Protein AF-A0A7S1J9W1-F1 (afdb_monomer_lite)

Organism: NCBI:txid73025

Sequence (139 aa):
IKQPLSDGQLLGNRFIVVLRDVQEERIEVEHALQAVQRCGFTNYYGPQRFGDDKFEVQTYTVGKLILQRKWKEAVHRIMQPDSQSAEDIRFAKEHWVKTEDHQAVIKMLPSHRQTELQVLKGLNRYKGLNDMYEKALMN

Foldseek 3Di:
DDDDDDPPPDPDDDDDDDDPPDPDDPVVVVVVVVCCVVPNDDPDDDQVVQPPPQWPQTNVVLVVCVVVVVLVVSLLSLLDQTPPDDPLSNVLSVVCVVPVPLVVSLVSDDPVSVQNNQLSVQLVVCPPDPCSSVRSNVD

Radius of gyration: 21.86 Å; chains: 1; bounding box: 51×34×57 Å

pLDDT: mean 92.14, std 6.33, range [59.44, 97.94]

Secondary structure (DSSP, 8-state):
------TT------------S--S-HHHHHHHHHHHHHH-------GGGT--TTSS--HHHHHHHHHTT-HHHHHHHHT---TTS-HHHHHHHHHHHHH--HHHHHHHS-TT-HHHHHHHHHHHHTTT-TTHHHHHH--

InterPro domains:
  IPR001656 Pseudouridine synthase, TruD [PF01142] (3-137)
  IPR001656 Pseudouridine synthase, TruD [PTHR13326] (2-138)
  IPR011760 Pseudouridine synthase, TruD, insertion domain [PS50984] (40-139)
  IPR020103 Pseudouridine synthase, catalytic domain superfamily [SSF55120] (2-72)
  IPR042214 Pseudouridine synthase, TruD, catalytic domain [G3DSA:3.30.2350.20] (1-82)

Structure (mmCIF, N/CA/C/O backbone):
data_AF-A0A7S1J9W1-F1
#
_entry.id   AF-A0A7S1J9W1-F1
#
loop_
_atom_site.group_PDB
_atom_site.id
_atom_site.type_symbol
_atom_site.label_atom_id
_atom_site.label_alt_id
_atom_site.label_comp_id
_atom_site.label_asym_id
_atom_site.label_entity_id
_atom_site.label_seq_id
_atom_site.pdbx_PDB_ins_code
_atom_site.Cartn_x
_atom_site.Cartn_y
_atom_site.Cartn_z
_atom_site.occupancy
_atom_site.B_iso_or_equiv
_atom_site.auth_seq_id
_atom_site.auth_comp_id
_atom_site.auth_asym_id
_atom_site.auth_atom_id
_atom_site.pdbx_PDB_model_num
ATOM 1 N N . ILE A 1 1 ? 35.613 15.774 4.825 1.00 59.44 1 ILE A N 1
ATOM 2 C CA . ILE A 1 1 ? 34.200 16.188 4.634 1.00 59.44 1 ILE A CA 1
ATOM 3 C C . ILE A 1 1 ? 33.432 15.720 5.874 1.00 59.44 1 ILE A C 1
ATOM 5 O O . ILE A 1 1 ? 33.538 14.547 6.195 1.00 59.44 1 ILE A O 1
ATOM 9 N N . LYS A 1 2 ? 32.802 16.628 6.639 1.00 72.81 2 LYS A N 1
ATOM 10 C CA . LYS A 1 2 ? 32.149 16.360 7.946 1.00 72.81 2 LYS A CA 1
ATOM 11 C C . LYS A 1 2 ? 30.657 16.732 7.905 1.00 72.81 2 LYS A C 1
ATOM 13 O O . LYS A 1 2 ? 30.204 17.561 8.687 1.00 72.81 2 LYS A O 1
ATOM 18 N N . GLN A 1 3 ? 29.900 16.178 6.967 1.00 82.00 3 GLN A N 1
ATOM 19 C CA . GLN A 1 3 ? 28.440 16.277 7.012 1.00 82.00 3 GLN A CA 1
ATOM 20 C C . GLN A 1 3 ? 27.850 14.868 7.012 1.00 82.00 3 GLN A C 1
ATOM 22 O O . GLN A 1 3 ? 28.324 14.031 6.239 1.00 82.00 3 GLN A O 1
ATOM 27 N N . PRO A 1 4 ? 26.892 14.581 7.910 1.00 85.75 4 PRO A N 1
ATOM 28 C CA . PRO A 1 4 ? 26.204 13.304 7.915 1.00 85.75 4 PRO A CA 1
ATOM 29 C C . PRO A 1 4 ? 25.358 13.170 6.648 1.00 85.75 4 PRO A C 1
ATOM 31 O O . PRO A 1 4 ? 24.850 14.159 6.115 1.00 85.75 4 PRO A O 1
ATOM 34 N N . LEU A 1 5 ? 25.216 11.932 6.181 1.00 89.62 5 LEU A N 1
ATOM 35 C CA . LEU A 1 5 ? 24.302 11.613 5.093 1.00 89.62 5 LEU A CA 1
ATOM 36 C C . LEU A 1 5 ? 22.860 11.847 5.554 1.00 89.62 5 LEU A C 1
ATOM 38 O O . LEU A 1 5 ? 22.509 11.503 6.684 1.00 89.62 5 LEU A O 1
ATOM 42 N N . SER A 1 6 ? 22.035 12.408 4.674 1.00 89.00 6 SER A N 1
ATOM 43 C CA . SER A 1 6 ? 20.594 12.554 4.885 1.00 89.00 6 SER A CA 1
ATOM 44 C C . SER A 1 6 ? 19.803 12.030 3.692 1.00 89.00 6 SER A C 1
ATOM 46 O O . SER A 1 6 ? 20.288 12.020 2.555 1.00 89.00 6 SER A O 1
ATOM 48 N N . ASP A 1 7 ? 18.554 11.643 3.944 1.00 86.62 7 ASP A N 1
ATOM 49 C CA . ASP A 1 7 ? 17.622 11.269 2.885 1.00 86.62 7 ASP A CA 1
ATOM 50 C C . ASP A 1 7 ? 17.496 12.408 1.861 1.00 86.62 7 ASP A C 1
ATOM 52 O O . ASP A 1 7 ? 17.487 13.592 2.208 1.00 86.62 7 ASP A O 1
ATOM 56 N N . GLY A 1 8 ? 17.451 12.048 0.578 1.00 87.12 8 GLY A N 1
ATOM 57 C CA . GLY A 1 8 ? 17.346 13.003 -0.530 1.00 87.12 8 GLY A CA 1
ATOM 58 C C . GLY A 1 8 ? 18.669 13.578 -1.051 1.00 87.12 8 GLY A C 1
ATOM 59 O O . GLY A 1 8 ? 18.648 14.283 -2.053 1.00 87.12 8 GLY A O 1
ATOM 60 N N . GLN A 1 9 ? 19.821 13.258 -0.449 1.00 91.31 9 GLN A N 1
ATOM 61 C CA . GLN A 1 9 ? 21.132 13.710 -0.958 1.00 91.31 9 GLN A CA 1
ATOM 62 C C . GLN A 1 9 ? 21.650 12.904 -2.162 1.00 91.31 9 GLN A C 1
ATOM 64 O O . GLN A 1 9 ? 22.623 13.299 -2.804 1.00 91.31 9 GLN A O 1
ATOM 69 N N . LEU A 1 10 ? 21.034 11.760 -2.468 1.00 91.25 10 LEU A N 1
ATOM 70 C CA . LEU A 1 10 ? 21.432 10.912 -3.589 1.00 91.25 10 LEU A CA 1
ATOM 71 C C . LEU A 1 10 ? 20.919 11.470 -4.924 1.00 91.25 10 LEU A C 1
ATOM 73 O O . LEU A 1 10 ? 19.740 11.779 -5.066 1.00 91.25 10 LEU A O 1
ATOM 77 N N . LEU A 1 11 ? 21.793 11.534 -5.931 1.00 93.38 11 LEU A N 1
ATOM 78 C CA . LEU A 1 11 ? 21.399 11.898 -7.300 1.00 93.38 11 LEU A CA 1
ATOM 79 C C . LEU A 1 11 ? 20.628 10.772 -8.004 1.00 93.38 11 LEU A C 1
ATOM 81 O O . LEU A 1 11 ? 19.820 11.027 -8.891 1.00 93.38 11 LEU A O 1
ATOM 85 N N . GLY A 1 12 ? 20.891 9.520 -7.631 1.00 92.81 12 GLY A N 1
ATOM 86 C CA . GLY A 1 12 ? 20.266 8.354 -8.237 1.00 92.81 12 GLY A CA 1
ATOM 87 C C . GLY A 1 12 ? 20.987 7.065 -7.873 1.00 92.81 12 GLY A C 1
ATOM 88 O O . GLY A 1 12 ? 21.931 7.058 -7.084 1.00 92.81 12 GLY A O 1
ATOM 89 N N . ASN A 1 13 ? 20.536 5.971 -8.479 1.00 94.38 13 ASN A N 1
ATOM 90 C CA . ASN A 1 13 ? 21.101 4.640 -8.293 1.00 94.38 13 ASN A CA 1
ATOM 91 C C . ASN A 1 13 ? 21.596 4.102 -9.637 1.00 94.38 13 ASN A C 1
ATOM 93 O O . ASN A 1 13 ? 20.957 4.309 -10.669 1.00 94.38 13 ASN A O 1
ATOM 97 N N . ARG A 1 14 ? 22.721 3.381 -9.623 1.00 96.81 14 ARG A N 1
ATOM 98 C CA . ARG A 1 14 ? 23.211 2.644 -10.790 1.00 96.81 14 ARG A CA 1
ATOM 99 C C . ARG A 1 14 ? 22.765 1.193 -10.681 1.00 96.81 14 ARG A C 1
ATOM 101 O O . ARG A 1 14 ? 23.135 0.512 -9.730 1.00 96.81 14 ARG A O 1
ATOM 108 N N . PHE A 1 15 ? 22.022 0.723 -11.674 1.00 95.88 15 PHE A N 1
ATOM 109 C CA . PHE A 1 15 ? 21.533 -0.652 -11.731 1.00 95.88 15 PHE A CA 1
ATOM 110 C C . PHE A 1 15 ? 22.269 -1.451 -12.807 1.00 95.88 15 PHE A C 1
ATOM 112 O O . PHE A 1 15 ? 22.587 -0.929 -13.874 1.00 95.88 15 PHE A O 1
ATOM 119 N N . ILE A 1 16 ? 22.516 -2.728 -12.521 1.00 97.44 16 ILE A N 1
ATOM 120 C CA . ILE A 1 16 ? 22.859 -3.747 -13.515 1.00 97.44 16 ILE A CA 1
ATOM 121 C C . ILE A 1 16 ? 21.748 -4.787 -13.425 1.00 97.44 16 ILE A C 1
ATOM 123 O O . ILE A 1 16 ? 21.556 -5.389 -12.371 1.00 97.44 16 ILE A O 1
ATOM 127 N N . VAL A 1 17 ? 20.996 -4.955 -14.511 1.00 95.50 17 VAL A N 1
ATOM 128 C CA . VAL A 1 17 ? 19.838 -5.853 -14.572 1.00 95.50 17 VAL A CA 1
ATOM 129 C C . VAL A 1 17 ? 20.124 -6.936 -15.603 1.00 95.50 17 VAL A C 1
ATOM 131 O O . VAL A 1 17 ? 20.501 -6.630 -16.731 1.00 95.50 17 VAL A O 1
ATOM 134 N N . VAL A 1 18 ? 19.954 -8.198 -15.210 1.00 96.44 18 VAL A N 1
ATOM 135 C CA . VAL A 1 18 ? 20.069 -9.355 -16.105 1.00 96.44 18 VAL A CA 1
ATOM 136 C C . VAL A 1 18 ? 18.672 -9.920 -16.314 1.00 96.44 18 VAL A C 1
ATOM 138 O O . VAL A 1 18 ? 18.075 -10.442 -15.373 1.00 96.44 18 VAL A O 1
ATOM 141 N N . LEU A 1 19 ? 18.161 -9.817 -17.539 1.00 93.56 19 LEU A N 1
ATOM 142 C CA . LEU A 1 19 ? 16.922 -10.475 -17.946 1.00 93.56 19 LEU A CA 1
ATOM 143 C C . LEU A 1 19 ? 17.255 -11.895 -18.413 1.00 93.56 19 LEU A C 1
ATOM 145 O O . LEU A 1 19 ? 18.169 -12.085 -19.215 1.00 93.56 19 LEU A O 1
ATOM 149 N N . ARG A 1 20 ? 16.554 -12.890 -17.869 1.00 95.75 20 ARG A N 1
ATOM 150 C CA . ARG A 1 20 ? 16.694 -14.309 -18.231 1.00 95.75 20 ARG A CA 1
ATOM 151 C C . ARG A 1 20 ? 15.481 -14.742 -19.048 1.00 95.75 20 ARG A C 1
ATOM 153 O O . ARG A 1 20 ? 14.442 -14.096 -18.966 1.00 95.75 20 ARG A O 1
ATOM 160 N N . ASP A 1 21 ? 15.641 -15.812 -19.823 1.00 95.25 21 ASP A N 1
ATOM 161 C CA . ASP A 1 21 ? 14.560 -16.448 -20.590 1.00 95.25 21 ASP A CA 1
ATOM 162 C C . ASP A 1 21 ? 13.829 -15.497 -21.555 1.00 95.25 21 ASP A C 1
ATOM 164 O O . ASP A 1 21 ? 12.619 -15.592 -21.759 1.00 95.25 21 ASP A O 1
ATOM 168 N N . VAL A 1 22 ? 14.575 -14.571 -22.166 1.00 94.31 22 VAL A N 1
ATOM 169 C CA . VAL A 1 22 ? 14.053 -13.672 -23.201 1.00 94.31 22 VAL A CA 1
ATOM 170 C C . VAL A 1 22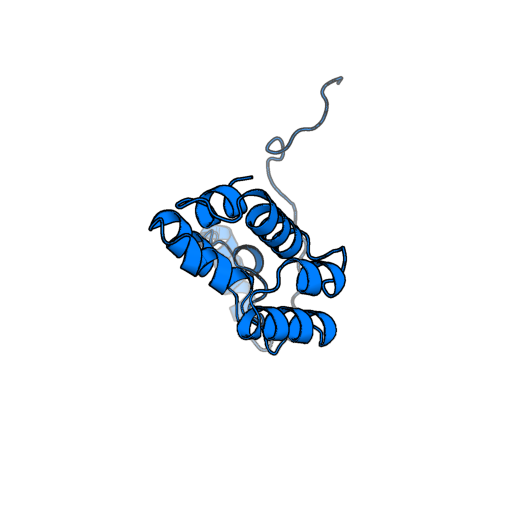 ? 13.732 -14.493 -24.449 1.00 94.31 22 VAL A C 1
ATOM 172 O O . VAL A 1 22 ? 14.619 -15.141 -24.999 1.00 94.31 22 VAL A O 1
ATOM 175 N N . GLN A 1 23 ? 12.463 -14.475 -24.858 1.00 95.88 23 GLN A N 1
ATOM 176 C CA . GLN A 1 23 ? 11.969 -15.240 -26.009 1.00 95.88 23 GLN A CA 1
ATOM 177 C C . GLN A 1 23 ? 12.141 -14.494 -27.338 1.00 95.88 23 GLN A C 1
ATOM 179 O O . GLN A 1 23 ? 12.129 -15.126 -28.390 1.00 95.88 23 GLN A O 1
ATOM 184 N N . GLU A 1 24 ? 12.320 -13.173 -27.282 1.00 95.81 24 GLU A N 1
ATOM 185 C CA . GLU A 1 24 ? 12.384 -12.337 -28.478 1.00 95.81 24 GLU A CA 1
ATOM 186 C C . GLU A 1 24 ? 13.738 -12.388 -29.174 1.00 95.81 24 GLU A C 1
ATOM 188 O O . GLU A 1 24 ? 14.792 -12.614 -28.565 1.00 95.81 24 GLU A O 1
ATOM 193 N N . GLU A 1 25 ? 13.710 -12.121 -30.477 1.00 96.06 25 GLU A N 1
ATOM 194 C CA . GLU A 1 25 ? 14.919 -12.044 -31.276 1.00 96.06 25 GLU A CA 1
ATOM 195 C C . GLU A 1 25 ? 15.816 -10.890 -30.820 1.00 96.06 25 GLU A C 1
ATOM 197 O O . GLU A 1 25 ? 15.373 -9.806 -30.430 1.00 96.06 25 GLU A O 1
ATOM 202 N N . ARG A 1 26 ? 17.129 -11.098 -30.944 1.00 93.88 26 ARG A N 1
ATOM 203 C CA . ARG A 1 26 ? 18.140 -10.117 -30.536 1.00 93.88 26 ARG A CA 1
ATOM 204 C C . ARG A 1 26 ? 17.905 -8.726 -31.135 1.00 93.88 26 ARG A C 1
ATOM 206 O O . ARG A 1 26 ? 18.151 -7.734 -30.454 1.00 93.88 26 ARG A O 1
ATOM 213 N N . ILE A 1 27 ? 17.436 -8.652 -32.381 1.00 96.31 27 ILE A N 1
ATOM 214 C CA . ILE A 1 27 ? 17.203 -7.379 -33.070 1.00 96.31 27 ILE A CA 1
ATOM 215 C C . ILE A 1 27 ? 16.082 -6.561 -32.414 1.00 96.31 27 ILE A C 1
ATOM 217 O O . ILE A 1 27 ? 16.214 -5.348 -32.263 1.00 96.31 27 ILE A O 1
ATOM 221 N N . GLU A 1 28 ? 15.020 -7.217 -31.947 1.00 96.44 28 GLU A N 1
ATOM 222 C CA . GLU A 1 28 ? 13.912 -6.553 -31.259 1.00 96.44 28 GLU A CA 1
ATOM 223 C C . GLU A 1 28 ? 14.349 -6.035 -29.889 1.00 96.44 28 GLU A C 1
ATOM 225 O O . GLU A 1 28 ? 14.044 -4.899 -29.516 1.00 96.44 28 GLU A O 1
ATOM 230 N N . VAL A 1 29 ? 15.149 -6.830 -29.172 1.00 95.62 29 VAL A N 1
ATOM 231 C CA . VAL A 1 29 ? 15.748 -6.427 -27.894 1.00 95.62 29 VAL A CA 1
ATOM 232 C C . VAL A 1 29 ? 16.653 -5.207 -28.081 1.00 95.62 29 VAL A C 1
ATOM 234 O O . VAL A 1 29 ? 16.559 -4.242 -27.321 1.00 95.62 29 VAL A O 1
ATOM 237 N N . GLU A 1 30 ? 17.512 -5.210 -29.101 1.00 96.06 30 GLU A N 1
ATOM 238 C CA . GLU A 1 30 ? 18.392 -4.079 -29.408 1.00 96.06 30 GLU A CA 1
ATOM 239 C C . GLU A 1 30 ? 17.591 -2.817 -29.765 1.00 96.06 30 GLU A C 1
ATOM 241 O O . GLU A 1 30 ? 17.899 -1.736 -29.255 1.00 96.06 30 GLU A O 1
ATOM 246 N N . HIS A 1 31 ? 16.520 -2.942 -30.554 1.00 96.88 31 HIS A N 1
ATOM 247 C CA . HIS A 1 31 ? 15.613 -1.830 -30.852 1.00 96.88 31 HIS A CA 1
ATOM 248 C C . HIS A 1 31 ? 14.941 -1.267 -29.588 1.00 96.88 31 HIS A C 1
ATOM 250 O O . HIS A 1 31 ? 14.906 -0.047 -29.400 1.00 96.88 31 HIS A O 1
ATOM 256 N N . ALA A 1 32 ? 14.454 -2.128 -28.691 1.00 95.00 32 ALA A N 1
ATOM 257 C CA . ALA A 1 32 ? 13.846 -1.703 -27.431 1.00 95.00 32 ALA A CA 1
ATOM 258 C C . ALA A 1 32 ? 14.852 -0.965 -26.528 1.00 95.00 32 ALA A C 1
ATOM 260 O O . ALA A 1 32 ? 14.540 0.095 -25.979 1.00 95.00 32 ALA A O 1
ATOM 261 N N . LEU A 1 33 ? 16.086 -1.467 -26.419 1.00 95.50 33 LEU A N 1
ATOM 262 C CA . LEU A 1 33 ? 17.148 -0.823 -25.640 1.00 95.50 33 LEU A CA 1
ATOM 263 C C . LEU A 1 33 ? 17.544 0.543 -26.215 1.00 95.50 33 LEU A C 1
ATOM 265 O O . LEU A 1 33 ? 17.730 1.496 -25.456 1.00 95.50 33 LEU A O 1
ATOM 269 N N . GLN A 1 34 ? 17.620 0.670 -27.542 1.00 97.19 34 GLN A N 1
ATOM 270 C CA . GLN A 1 34 ? 17.869 1.956 -28.200 1.00 97.19 34 GLN A CA 1
ATOM 271 C C . GLN A 1 34 ? 16.743 2.962 -27.935 1.00 97.19 34 GLN A C 1
ATOM 273 O O . GLN A 1 34 ? 17.012 4.146 -27.709 1.00 97.19 34 GLN A O 1
ATOM 278 N N . ALA A 1 35 ? 15.486 2.512 -27.928 1.00 96.69 35 ALA A N 1
ATOM 279 C CA . ALA A 1 35 ? 14.351 3.363 -27.588 1.00 96.69 35 ALA A CA 1
ATOM 280 C C . ALA A 1 35 ? 14.446 3.874 -26.142 1.00 96.69 35 ALA A C 1
ATOM 282 O O . ALA A 1 35 ? 14.321 5.079 -25.920 1.00 96.69 35 ALA A O 1
ATOM 283 N N . VAL A 1 36 ? 14.757 3.000 -25.178 1.00 95.94 36 VAL A N 1
ATOM 284 C CA . VAL A 1 36 ? 14.956 3.392 -23.770 1.00 95.94 36 VAL A CA 1
ATOM 285 C C . VAL A 1 36 ? 16.139 4.350 -23.618 1.00 95.94 36 VAL A C 1
ATOM 287 O O . VAL A 1 36 ? 16.051 5.320 -22.872 1.00 95.94 36 VAL A O 1
ATOM 290 N N . GLN A 1 37 ? 17.235 4.136 -24.347 1.00 96.62 37 GLN A N 1
ATOM 291 C CA . GLN A 1 37 ? 18.392 5.031 -24.301 1.00 96.62 37 GLN A CA 1
ATOM 292 C C . GLN A 1 37 ? 18.065 6.436 -24.826 1.00 96.62 37 GLN A C 1
ATOM 294 O O . GLN A 1 37 ? 18.530 7.426 -24.264 1.00 96.62 37 GLN A O 1
ATOM 299 N N . ARG A 1 38 ? 17.284 6.531 -25.909 1.00 97.38 38 ARG A N 1
ATOM 300 C CA . ARG A 1 38 ? 16.950 7.807 -26.557 1.00 97.38 38 ARG A CA 1
ATOM 301 C C . ARG A 1 38 ? 15.821 8.561 -25.867 1.00 97.38 38 ARG A C 1
ATOM 303 O O . ARG A 1 38 ? 15.882 9.782 -25.767 1.00 97.38 38 ARG A O 1
ATOM 310 N N . CYS A 1 39 ? 14.783 7.844 -25.454 1.00 96.81 39 CYS A N 1
ATOM 311 C CA . CYS A 1 39 ? 13.529 8.428 -24.984 1.00 96.81 39 CYS A CA 1
ATOM 312 C C . CYS A 1 39 ? 13.316 8.250 -23.475 1.00 96.81 39 CYS A C 1
ATOM 314 O O . CYS A 1 39 ? 12.412 8.865 -22.913 1.00 96.81 39 CYS A O 1
ATOM 316 N N . GLY A 1 40 ? 14.122 7.419 -22.811 1.00 95.00 40 GLY A N 1
ATOM 317 C CA . GLY A 1 40 ? 13.881 7.011 -21.433 1.00 95.00 40 GLY A CA 1
ATOM 318 C C . GLY A 1 40 ? 12.676 6.077 -21.317 1.00 95.00 40 GLY A C 1
ATOM 319 O O . GLY A 1 40 ? 12.377 5.286 -22.210 1.00 95.00 40 GLY A O 1
ATOM 320 N N . PHE A 1 41 ? 11.986 6.169 -20.187 1.00 94.69 41 PHE A N 1
ATOM 321 C CA . PHE A 1 41 ? 10.766 5.424 -19.888 1.00 94.69 41 PHE A CA 1
ATOM 322 C C . PHE A 1 41 ? 9.847 6.279 -19.011 1.00 94.69 41 PHE A C 1
ATOM 324 O O . PHE A 1 41 ? 10.278 7.263 -18.403 1.00 94.69 41 PHE A O 1
ATOM 331 N N . THR A 1 42 ? 8.572 5.908 -18.921 1.00 94.31 42 THR A N 1
ATOM 332 C CA . THR A 1 42 ? 7.624 6.618 -18.060 1.00 94.31 42 THR A CA 1
ATOM 333 C C . THR A 1 42 ? 7.928 6.354 -16.588 1.00 94.31 42 THR A C 1
ATOM 335 O O . THR A 1 42 ? 7.937 5.209 -16.139 1.00 94.31 42 THR A O 1
ATOM 338 N N . ASN A 1 43 ? 8.140 7.420 -15.817 1.00 93.25 43 ASN A N 1
ATOM 339 C CA . ASN A 1 43 ? 8.473 7.343 -14.396 1.00 93.25 43 ASN A CA 1
ATOM 340 C C . ASN A 1 43 ? 7.239 7.022 -13.525 1.00 93.25 43 ASN A C 1
ATOM 342 O O . ASN A 1 43 ? 6.708 7.890 -12.831 1.00 93.25 43 ASN A O 1
ATOM 346 N N . TYR A 1 44 ? 6.753 5.783 -13.598 1.00 92.69 44 TYR A N 1
ATOM 347 C CA . TYR A 1 44 ? 5.634 5.307 -12.789 1.00 92.69 44 TYR A CA 1
ATOM 348 C C . TYR A 1 44 ? 6.071 4.838 -11.399 1.00 92.69 44 TYR A C 1
ATOM 350 O O . TYR A 1 44 ? 7.133 4.243 -11.212 1.00 92.69 44 TYR A O 1
ATOM 358 N N . TYR A 1 45 ? 5.187 5.020 -10.418 1.00 88.38 45 TYR A N 1
ATOM 359 C CA . TYR A 1 45 ? 5.265 4.274 -9.168 1.00 88.38 45 TYR A CA 1
ATOM 360 C C . TYR A 1 45 ? 4.886 2.813 -9.445 1.00 88.38 45 TYR A C 1
ATOM 362 O O . TYR A 1 45 ? 3.746 2.527 -9.803 1.00 88.38 45 TYR A O 1
ATOM 370 N N . GLY A 1 46 ? 5.849 1.898 -9.310 1.00 83.69 46 GLY A N 1
ATOM 371 C CA . GLY A 1 46 ? 5.609 0.463 -9.489 1.00 83.69 46 GLY A CA 1
ATOM 372 C C . GLY A 1 46 ? 4.760 -0.156 -8.366 1.00 83.69 46 GLY A C 1
ATOM 373 O O . GLY A 1 46 ? 4.584 0.478 -7.321 1.00 83.69 46 GLY A O 1
ATOM 374 N N . PRO A 1 47 ? 4.288 -1.409 -8.530 1.00 82.56 47 PRO A N 1
ATOM 375 C CA . PRO A 1 47 ? 3.406 -2.089 -7.575 1.00 82.56 47 PRO A CA 1
ATOM 376 C C . PRO A 1 47 ? 3.903 -2.054 -6.129 1.00 82.56 47 PRO A C 1
ATOM 378 O O . PRO A 1 47 ? 3.123 -1.745 -5.242 1.00 82.56 47 PRO A O 1
ATOM 381 N N . GLN A 1 48 ? 5.217 -2.193 -5.903 1.00 79.69 48 GLN A N 1
ATOM 382 C CA . GLN A 1 48 ? 5.850 -2.132 -4.575 1.00 79.69 48 GLN A CA 1
ATOM 383 C C . GLN A 1 48 ? 5.508 -0.861 -3.767 1.00 79.69 48 GLN A C 1
ATOM 385 O O . GLN A 1 48 ? 5.590 -0.858 -2.541 1.00 79.69 48 GLN A O 1
ATOM 390 N N . ARG A 1 49 ? 5.121 0.237 -4.427 1.00 84.31 49 ARG A N 1
ATOM 391 C CA . ARG A 1 49 ? 4.677 1.477 -3.764 1.00 84.31 49 ARG A CA 1
ATOM 392 C C . ARG A 1 49 ? 3.260 1.380 -3.204 1.00 84.31 49 ARG A C 1
ATOM 394 O O . ARG A 1 49 ? 2.909 2.140 -2.305 1.00 84.31 49 ARG A O 1
ATOM 401 N N . PHE A 1 50 ? 2.472 0.448 -3.722 1.00 85.38 50 PHE A N 1
ATOM 402 C CA . PHE A 1 50 ? 1.080 0.211 -3.365 1.00 85.38 50 PHE A CA 1
ATOM 403 C C . PHE A 1 50 ? 0.868 -1.053 -2.515 1.00 85.38 50 PHE A C 1
ATOM 405 O O . PHE A 1 50 ? -0.238 -1.268 -2.022 1.00 85.38 50 PHE A O 1
ATOM 412 N N . GLY A 1 51 ? 1.932 -1.825 -2.283 1.00 78.38 51 GLY A N 1
ATOM 413 C CA . GLY A 1 51 ? 1.905 -3.117 -1.597 1.00 78.38 51 GLY A CA 1
ATOM 414 C C . GLY A 1 51 ? 2.440 -4.228 -2.501 1.00 78.38 51 GLY A C 1
ATOM 415 O O . GLY A 1 51 ? 2.892 -3.971 -3.612 1.00 78.38 51 GLY A O 1
ATOM 416 N N . ASP A 1 52 ? 2.421 -5.469 -2.025 1.00 75.38 52 ASP A N 1
ATOM 417 C CA . ASP A 1 52 ? 2.545 -6.619 -2.930 1.00 75.38 52 ASP A CA 1
ATOM 418 C C . ASP A 1 52 ? 1.208 -6.765 -3.678 1.00 75.38 52 ASP A C 1
ATOM 420 O O . ASP A 1 52 ? 0.140 -6.617 -3.076 1.00 75.38 52 ASP A O 1
ATOM 424 N N . ASP A 1 53 ? 1.252 -7.016 -4.985 1.00 71.25 53 ASP A N 1
ATOM 425 C CA . ASP A 1 53 ? 0.054 -7.173 -5.816 1.00 71.25 53 ASP A CA 1
ATOM 426 C C . ASP A 1 53 ? -0.758 -8.416 -5.434 1.00 71.25 53 ASP A C 1
ATOM 428 O O . ASP A 1 53 ? -1.960 -8.474 -5.692 1.00 71.25 53 ASP A O 1
ATOM 432 N N . LYS A 1 54 ? -0.123 -9.367 -4.746 1.00 73.62 54 LYS A N 1
ATOM 433 C CA . LYS A 1 54 ? -0.778 -10.545 -4.180 1.00 73.62 54 LYS A CA 1
ATOM 434 C C . LYS A 1 54 ? -1.722 -10.203 -3.034 1.00 73.62 54 LYS A C 1
ATOM 436 O O . LYS A 1 54 ? -2.677 -10.941 -2.823 1.00 73.62 54 LYS A O 1
ATOM 441 N N . PHE A 1 55 ? -1.480 -9.120 -2.293 1.00 77.88 55 PHE A N 1
ATOM 442 C CA . PHE A 1 55 ? -2.342 -8.765 -1.170 1.00 77.88 55 PHE A CA 1
ATOM 443 C C . PHE A 1 55 ? -3.621 -8.069 -1.652 1.00 77.88 55 PHE A C 1
ATOM 445 O O . PHE A 1 55 ? -3.613 -7.151 -2.477 1.00 77.88 55 PHE A O 1
ATOM 452 N N . GLU A 1 56 ? -4.747 -8.469 -1.072 1.00 82.56 56 GLU A N 1
ATOM 453 C CA . GLU A 1 56 ? -6.066 -7.896 -1.331 1.00 82.56 56 GLU A CA 1
ATOM 454 C C . GLU A 1 56 ? -6.161 -6.455 -0.803 1.00 82.56 56 GLU A C 1
ATOM 456 O O . GLU A 1 56 ? -6.946 -5.639 -1.303 1.00 82.56 56 GLU A O 1
ATOM 461 N N . VAL A 1 57 ? -5.366 -6.110 0.217 1.00 84.94 57 VAL A N 1
ATOM 462 C CA . VAL A 1 57 ? -5.313 -4.768 0.815 1.00 84.94 57 VAL A CA 1
ATOM 463 C C . VAL A 1 57 ? -4.255 -3.895 0.146 1.00 84.94 57 VAL A C 1
ATOM 465 O O . VAL A 1 57 ? -3.104 -3.834 0.563 1.00 84.94 57 VAL A O 1
ATOM 468 N N . GLN A 1 58 ? -4.687 -3.145 -0.866 1.00 89.06 58 GLN A N 1
ATOM 469 C CA . GLN A 1 58 ? -3.851 -2.182 -1.583 1.00 89.06 58 GLN A CA 1
ATOM 470 C C . GLN A 1 58 ? -3.802 -0.828 -0.860 1.00 89.06 58 GLN A C 1
ATOM 472 O O . GLN A 1 58 ? -4.852 -0.255 -0.533 1.00 89.06 58 GLN A O 1
ATOM 477 N N . THR A 1 59 ? -2.608 -0.265 -0.646 1.00 91.44 59 THR A N 1
ATOM 478 C CA . THR A 1 59 ? -2.424 0.922 0.218 1.00 91.44 59 THR A CA 1
ATOM 479 C C . THR A 1 59 ? -3.154 2.161 -0.298 1.00 91.44 59 THR A C 1
ATOM 481 O O . THR A 1 59 ? -3.697 2.935 0.494 1.00 91.44 59 THR A O 1
ATOM 484 N N . TYR A 1 60 ? -3.270 2.327 -1.620 1.00 92.19 60 TYR A N 1
ATOM 485 C CA . TYR A 1 60 ? -3.993 3.457 -2.210 1.00 92.19 60 TYR A CA 1
ATOM 486 C C . TYR A 1 60 ? -5.486 3.454 -1.847 1.00 92.19 60 TYR A C 1
ATOM 488 O O . TYR A 1 60 ? -6.103 4.517 -1.765 1.00 92.19 60 TYR A O 1
ATOM 496 N N . THR A 1 61 ? -6.080 2.280 -1.596 1.00 94.00 61 THR A N 1
ATOM 497 C CA . THR A 1 61 ? -7.494 2.183 -1.204 1.00 94.00 61 THR A CA 1
ATOM 498 C C . THR A 1 61 ? -7.714 2.712 0.212 1.00 94.00 61 THR A C 1
ATOM 500 O O . THR A 1 61 ? -8.682 3.433 0.446 1.00 94.00 61 THR A O 1
ATOM 503 N N . VAL A 1 62 ? -6.773 2.451 1.126 1.00 94.38 62 VAL A N 1
ATOM 504 C CA . VAL A 1 62 ? -6.756 3.037 2.475 1.00 94.38 62 VAL A CA 1
ATOM 505 C C . VAL A 1 62 ? -6.540 4.550 2.388 1.00 94.38 62 VAL A C 1
ATOM 507 O O . VAL A 1 62 ? -7.307 5.315 2.971 1.00 94.38 62 VAL A O 1
ATOM 510 N N . GLY A 1 63 ? -5.557 4.995 1.596 1.00 94.56 63 GLY A N 1
ATOM 511 C CA . GLY A 1 63 ? -5.275 6.419 1.389 1.00 94.56 63 GLY A CA 1
ATOM 512 C C . GLY A 1 63 ? -6.476 7.195 0.836 1.00 94.56 63 GLY A C 1
ATOM 513 O O . GLY A 1 63 ? -6.790 8.281 1.319 1.00 94.56 63 GLY A O 1
ATOM 514 N N . LYS A 1 64 ? -7.215 6.612 -0.117 1.00 96.94 64 LYS A N 1
ATOM 515 C CA . LYS A 1 64 ? -8.453 7.195 -0.655 1.00 96.94 64 LYS A CA 1
ATOM 516 C C . LYS A 1 64 ? -9.509 7.408 0.434 1.00 96.94 64 LYS A C 1
ATOM 518 O O . LYS A 1 64 ? -10.116 8.475 0.477 1.00 96.94 64 LYS A O 1
ATOM 523 N N . LEU A 1 65 ? -9.714 6.427 1.315 1.00 97.75 65 LEU A N 1
ATOM 524 C CA . LEU A 1 65 ? -10.675 6.532 2.420 1.00 97.75 65 LEU A CA 1
ATOM 525 C C . LEU A 1 65 ? -10.261 7.615 3.426 1.00 97.75 65 LEU A C 1
ATOM 527 O O . LEU A 1 65 ? -11.099 8.410 3.850 1.00 97.75 65 LEU A O 1
ATOM 531 N N . ILE A 1 66 ? -8.966 7.705 3.737 1.00 96.81 66 ILE A N 1
ATOM 532 C CA . ILE A 1 66 ? -8.399 8.757 4.593 1.00 96.81 66 ILE A CA 1
ATOM 533 C C . ILE A 1 66 ? -8.659 10.151 4.007 1.00 96.81 66 ILE A C 1
ATOM 535 O O . ILE A 1 66 ? -9.185 11.017 4.703 1.00 96.81 66 ILE A O 1
ATOM 539 N N . LEU A 1 67 ? -8.372 10.368 2.718 1.00 97.12 67 LEU A N 1
ATOM 540 C CA . LEU A 1 67 ? -8.609 11.660 2.053 1.00 97.12 67 LEU A CA 1
ATOM 541 C C . LEU A 1 67 ? -10.091 12.058 2.044 1.00 97.12 67 LEU A C 1
ATOM 543 O O . LEU A 1 67 ? -10.425 13.239 2.096 1.00 97.12 67 LEU A O 1
ATOM 547 N N . GLN A 1 68 ? -10.984 11.071 2.016 1.00 97.94 68 GLN A N 1
ATOM 548 C CA . GLN A 1 68 ? -12.429 11.269 2.095 1.00 97.94 68 GLN A CA 1
ATOM 549 C C . GLN A 1 68 ? -12.949 11.416 3.536 1.00 97.94 68 GLN A C 1
ATOM 551 O O . GLN A 1 68 ? -14.159 11.515 3.726 1.00 97.94 68 GLN A O 1
ATOM 556 N N . ARG A 1 69 ? -12.065 11.422 4.548 1.00 97.00 69 ARG A N 1
ATOM 557 C CA . ARG A 1 69 ? -12.400 11.436 5.988 1.00 97.00 69 ARG A CA 1
ATOM 558 C C . ARG A 1 69 ? -13.287 10.267 6.427 1.00 97.00 69 ARG A C 1
ATOM 560 O O . ARG A 1 69 ? -14.019 10.340 7.411 1.00 97.00 69 ARG A O 1
ATOM 567 N N . LYS A 1 70 ? -13.209 9.155 5.701 1.00 97.94 70 LYS A N 1
ATOM 568 C CA . LYS A 1 70 ? -13.940 7.917 5.976 1.00 97.94 70 LYS A CA 1
ATOM 569 C C . LYS A 1 70 ? -13.139 7.046 6.939 1.00 97.94 70 LYS A C 1
ATOM 571 O O . LYS A 1 70 ? -12.666 5.964 6.599 1.00 97.94 70 LYS A O 1
ATOM 576 N N . TRP A 1 71 ? -12.949 7.557 8.154 1.00 97.06 71 TRP A N 1
ATOM 577 C CA . TRP A 1 71 ? -12.004 7.017 9.138 1.00 97.06 71 TRP A CA 1
ATOM 578 C C . TRP A 1 71 ? -12.296 5.575 9.544 1.00 97.06 71 TRP A C 1
ATOM 580 O O . TRP A 1 71 ? -11.400 4.732 9.546 1.00 97.06 71 TRP A O 1
ATOM 590 N N . LYS A 1 72 ? -13.566 5.273 9.843 1.00 95.75 72 LYS A N 1
ATOM 591 C CA . LYS A 1 72 ? -13.988 3.917 10.211 1.00 95.75 72 LYS A CA 1
ATOM 592 C C . LYS A 1 72 ? -13.701 2.935 9.078 1.00 95.75 72 LYS A C 1
ATOM 594 O O . LYS A 1 72 ? -13.104 1.889 9.314 1.00 95.75 72 LYS A O 1
ATOM 599 N N . GLU A 1 73 ? -14.075 3.294 7.854 1.00 97.00 73 GLU A N 1
ATOM 600 C CA . GLU A 1 73 ? -13.850 2.470 6.663 1.00 97.00 73 GLU A CA 1
ATOM 601 C C . GLU A 1 73 ? -12.354 2.249 6.404 1.00 97.00 73 GLU A C 1
ATOM 603 O O . GLU A 1 73 ? -11.957 1.135 6.075 1.00 97.00 73 GLU A O 1
ATOM 608 N N . ALA A 1 74 ? -11.509 3.264 6.613 1.00 97.06 74 ALA A N 1
ATOM 609 C CA . ALA A 1 74 ? -10.058 3.131 6.482 1.00 97.06 74 ALA A CA 1
ATOM 610 C C . ALA A 1 74 ? -9.474 2.116 7.482 1.00 97.06 74 ALA A C 1
ATOM 612 O O . ALA A 1 74 ? -8.696 1.249 7.086 1.00 97.06 74 ALA A O 1
ATOM 613 N N . VAL A 1 75 ? -9.893 2.165 8.753 1.00 95.75 75 VAL A N 1
ATOM 614 C CA . VAL A 1 75 ? -9.492 1.173 9.769 1.00 95.75 75 VAL A CA 1
ATOM 615 C C . VAL A 1 75 ? -9.962 -0.231 9.393 1.00 95.75 75 VAL A C 1
ATOM 617 O O . VAL A 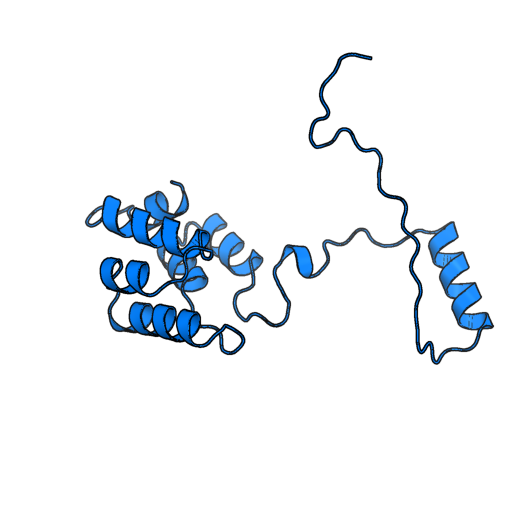1 75 ? -9.170 -1.170 9.434 1.00 95.75 75 VAL A O 1
ATOM 620 N N . HIS A 1 76 ? -11.221 -0.379 8.972 1.00 94.88 76 HIS A N 1
ATOM 621 C CA . HIS A 1 76 ? -11.754 -1.677 8.544 1.00 94.88 76 HIS A CA 1
ATOM 622 C C . HIS A 1 76 ? -10.987 -2.229 7.346 1.00 94.88 76 HIS A C 1
ATOM 624 O O . HIS A 1 76 ? -10.712 -3.423 7.287 1.00 94.88 76 HIS A O 1
ATOM 630 N N . ARG A 1 77 ? -10.582 -1.358 6.418 1.00 95.81 77 ARG A N 1
ATOM 631 C CA . ARG A 1 77 ? -9.791 -1.746 5.255 1.00 95.81 77 ARG A CA 1
ATOM 632 C C . ARG A 1 77 ? -8.393 -2.240 5.636 1.00 95.81 77 ARG A C 1
ATOM 634 O O . ARG A 1 77 ? -7.939 -3.219 5.059 1.00 95.81 77 ARG A O 1
ATOM 641 N N . ILE A 1 78 ? -7.731 -1.614 6.614 1.00 94.12 78 ILE A N 1
ATOM 642 C CA . ILE A 1 78 ? -6.436 -2.079 7.157 1.00 94.12 78 ILE A CA 1
ATOM 643 C C . ILE A 1 78 ? -6.585 -3.452 7.833 1.00 94.12 78 ILE A C 1
ATOM 645 O O . ILE A 1 78 ? -5.743 -4.341 7.672 1.00 94.12 78 ILE A O 1
ATOM 649 N N . MET A 1 79 ? -7.675 -3.632 8.579 1.00 95.00 79 MET A N 1
ATOM 650 C CA . MET A 1 79 ? -7.967 -4.847 9.341 1.00 95.00 79 MET A CA 1
ATOM 651 C C . MET A 1 79 ? -8.654 -5.948 8.523 1.00 95.00 79 MET A C 1
ATOM 653 O O . MET A 1 79 ? -8.972 -6.999 9.075 1.00 95.00 79 MET A O 1
ATOM 657 N N . GLN A 1 80 ? -8.857 -5.750 7.219 1.00 93.81 80 GLN A N 1
ATOM 658 C CA . GLN A 1 80 ? -9.475 -6.748 6.354 1.00 93.81 80 GLN A CA 1
ATOM 659 C C . GLN A 1 80 ? -8.596 -8.015 6.285 1.00 93.81 80 GLN A C 1
ATOM 661 O O . GLN A 1 80 ? -7.397 -7.901 6.001 1.00 93.81 80 GLN A O 1
ATOM 666 N N . PRO A 1 81 ? -9.158 -9.212 6.549 1.00 92.50 81 PRO A N 1
ATOM 667 C CA . PRO A 1 81 ? -8.455 -10.473 6.3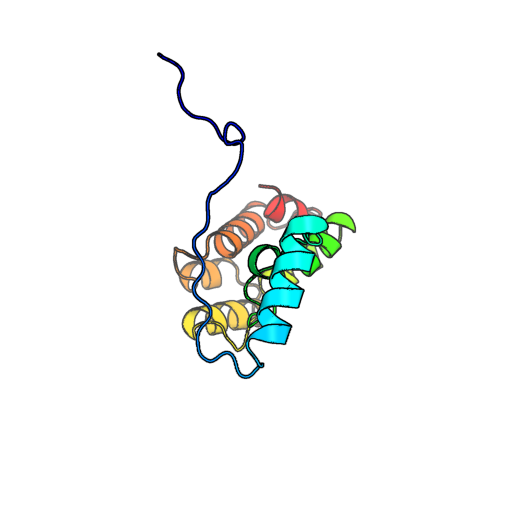43 1.00 92.50 81 PRO A CA 1
ATOM 668 C C . PRO A 1 81 ? -8.057 -10.635 4.878 1.00 92.50 81 PRO A C 1
ATOM 670 O O . PRO A 1 81 ? -8.795 -10.227 3.987 1.00 92.50 81 PRO A O 1
ATOM 673 N N . ASP A 1 82 ? -6.904 -11.247 4.644 1.00 88.56 82 ASP A N 1
ATOM 674 C CA . ASP A 1 82 ? -6.355 -11.453 3.308 1.00 88.56 82 ASP A CA 1
ATOM 675 C C . ASP A 1 82 ? -6.014 -12.933 3.142 1.00 88.56 82 ASP A C 1
ATOM 677 O O . ASP A 1 82 ? -5.330 -13.517 3.992 1.00 88.56 82 ASP A O 1
ATOM 681 N N . SER A 1 83 ? -6.511 -13.542 2.065 1.00 86.75 83 SER A N 1
ATOM 682 C CA . SER A 1 83 ? -6.313 -14.963 1.778 1.00 86.75 83 SER A CA 1
ATOM 683 C C . SER A 1 83 ? -4.839 -15.348 1.590 1.00 86.75 83 SER A C 1
ATOM 685 O O . SER A 1 83 ? -4.470 -16.476 1.919 1.00 86.75 83 SER A O 1
ATOM 687 N N . GLN A 1 84 ? -3.993 -14.409 1.156 1.00 87.56 84 GLN A N 1
ATOM 688 C CA . GLN A 1 84 ? -2.558 -14.600 0.928 1.00 87.56 84 GLN A CA 1
ATOM 689 C C . GLN A 1 84 ? -1.695 -14.323 2.167 1.00 87.56 84 GLN A C 1
ATOM 691 O O . GLN A 1 84 ? -0.481 -14.542 2.148 1.00 87.56 84 GLN A O 1
ATOM 696 N N . SER A 1 85 ? -2.286 -13.823 3.256 1.00 87.19 85 SER A N 1
ATOM 697 C CA . SER A 1 85 ? -1.568 -13.633 4.519 1.00 87.19 85 SER A CA 1
ATOM 698 C C . SER A 1 85 ? -1.342 -14.954 5.255 1.00 87.19 85 SER A C 1
ATOM 700 O O . SER A 1 85 ? -2.103 -15.911 5.106 1.00 87.19 85 SER A O 1
ATOM 702 N N . ALA A 1 86 ? -0.309 -14.986 6.104 1.00 90.38 86 ALA A N 1
ATOM 703 C CA . ALA A 1 86 ? -0.083 -16.109 7.008 1.00 90.38 86 ALA A CA 1
ATOM 704 C C . ALA A 1 86 ? -1.314 -16.357 7.898 1.00 90.38 86 ALA A C 1
ATOM 706 O O . ALA A 1 86 ? -2.069 -15.436 8.231 1.00 90.38 86 ALA A O 1
ATOM 707 N N . GLU A 1 87 ? -1.528 -17.623 8.248 1.00 92.88 87 GLU A N 1
ATOM 708 C CA . GLU A 1 87 ? -2.759 -18.092 8.885 1.00 92.88 87 GLU A CA 1
ATOM 709 C C . GLU A 1 87 ? -3.022 -17.441 10.249 1.00 92.88 87 GLU A C 1
ATOM 711 O O . GLU A 1 87 ? -4.162 -17.093 10.550 1.00 92.88 87 GLU A O 1
ATOM 716 N N . ASP A 1 88 ? -1.975 -17.196 11.034 1.00 92.19 88 ASP A N 1
ATOM 717 C CA . ASP A 1 88 ? -2.038 -16.500 12.322 1.00 92.19 88 ASP A CA 1
ATOM 718 C C . ASP A 1 88 ? -2.562 -15.059 12.183 1.00 92.19 88 ASP A C 1
ATOM 720 O O . ASP A 1 88 ? -3.455 -14.632 12.919 1.00 92.19 88 ASP A O 1
ATOM 724 N N . ILE A 1 89 ? -2.065 -14.322 11.186 1.00 93.62 89 ILE A N 1
ATOM 725 C CA . ILE A 1 89 ? -2.503 -12.957 10.874 1.00 93.62 89 ILE A CA 1
ATOM 726 C C . ILE A 1 89 ? -3.942 -12.965 10.372 1.00 93.62 89 ILE A C 1
ATOM 728 O O . ILE A 1 89 ? -4.752 -12.141 10.805 1.00 93.62 89 ILE A O 1
ATOM 732 N N . ARG A 1 90 ? -4.269 -13.892 9.464 1.00 94.19 90 ARG A N 1
ATOM 733 C CA . ARG A 1 90 ? -5.623 -14.032 8.924 1.00 94.19 90 ARG A CA 1
ATOM 734 C C . ARG A 1 90 ? -6.618 -14.314 10.048 1.00 94.19 90 ARG A C 1
ATOM 736 O O . ARG A 1 90 ? -7.613 -13.603 10.156 1.00 9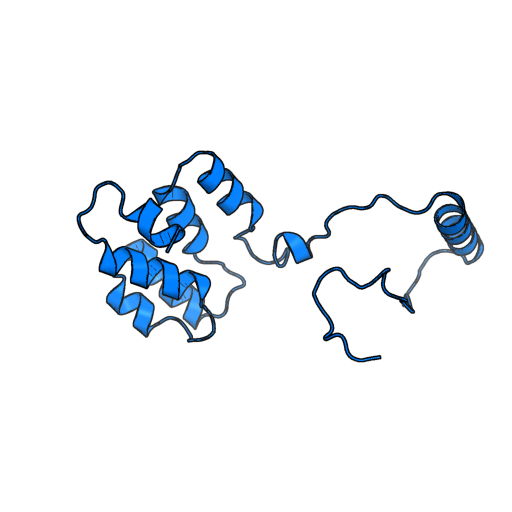4.19 90 ARG A O 1
ATOM 743 N N . PHE A 1 91 ? -6.309 -15.258 10.935 1.00 94.44 91 PHE A N 1
ATOM 744 C CA . PHE A 1 91 ? -7.150 -15.600 12.081 1.00 94.44 91 PHE A CA 1
ATOM 745 C C . PHE A 1 91 ? -7.354 -14.413 13.032 1.00 94.44 91 PHE A C 1
ATOM 747 O O . PHE A 1 91 ? -8.477 -14.152 13.463 1.00 94.44 91 PHE A O 1
ATOM 754 N N . ALA A 1 92 ? -6.301 -13.640 13.318 1.00 95.81 92 ALA A N 1
ATOM 755 C CA . ALA A 1 92 ? -6.414 -12.431 14.133 1.00 95.81 92 ALA A CA 1
ATOM 756 C C . ALA A 1 92 ? -7.331 -11.374 13.492 1.00 95.81 92 ALA A C 1
ATOM 758 O O . ALA A 1 92 ? -8.186 -10.801 14.172 1.00 95.81 92 ALA A O 1
ATOM 759 N N . LYS A 1 93 ? -7.201 -11.141 12.179 1.00 95.06 93 LYS A N 1
ATOM 760 C CA . LYS A 1 93 ? -8.061 -10.202 11.440 1.00 95.06 93 LYS A CA 1
ATOM 761 C C . LYS A 1 93 ? -9.509 -10.692 11.347 1.00 95.06 93 LYS A C 1
ATOM 763 O O . LYS A 1 93 ? -10.431 -9.906 11.538 1.00 95.06 93 LYS A O 1
ATOM 768 N N . GLU A 1 94 ? -9.737 -11.984 11.128 1.00 95.56 94 GLU A N 1
ATOM 769 C CA . GLU A 1 94 ? -11.083 -12.575 11.139 1.00 95.56 94 GLU A CA 1
ATOM 770 C C . GLU A 1 94 ? -11.743 -12.482 12.515 1.00 95.56 94 GLU A C 1
ATOM 772 O O . GLU A 1 94 ? -12.942 -12.211 12.612 1.00 95.56 94 GLU A O 1
ATOM 777 N N . HIS A 1 95 ? -10.969 -12.693 13.584 1.00 95.88 95 HIS A N 1
ATOM 778 C CA . HIS A 1 95 ? -11.450 -12.506 14.947 1.00 95.88 95 HIS A CA 1
ATOM 779 C C . HIS A 1 95 ? -11.891 -11.057 15.162 1.00 95.88 95 HIS A C 1
ATOM 781 O O . HIS A 1 95 ? -12.995 -10.829 15.648 1.00 95.88 95 HIS A O 1
ATOM 787 N N . TRP A 1 96 ? -11.088 -10.086 14.712 1.00 95.50 96 TRP A N 1
ATOM 788 C CA . TRP A 1 96 ? -11.448 -8.671 14.782 1.00 95.50 96 TRP A CA 1
ATOM 789 C C . TRP A 1 96 ? -12.761 -8.354 14.056 1.00 95.50 96 TRP A C 1
ATOM 791 O O . TRP A 1 96 ? -13.622 -7.708 14.640 1.00 95.50 96 TRP A O 1
ATOM 801 N N . VAL A 1 97 ? -12.957 -8.854 12.828 1.00 93.62 97 VAL A N 1
ATOM 802 C CA . VAL A 1 97 ? -14.200 -8.637 12.057 1.00 93.62 97 VAL A CA 1
ATOM 803 C C . VAL A 1 97 ? -15.436 -9.177 12.789 1.00 93.62 97 VAL A C 1
ATOM 805 O O . VAL A 1 97 ? -16.525 -8.627 12.647 1.00 93.62 97 VAL A O 1
ATOM 808 N N . LYS A 1 98 ? -15.286 -10.253 13.570 1.00 93.94 98 LYS A N 1
ATOM 809 C CA . LYS A 1 98 ? -16.393 -10.884 14.305 1.00 93.94 98 LYS A CA 1
ATOM 810 C C . LYS A 1 98 ? -16.685 -10.219 15.648 1.00 93.94 98 LYS A C 1
ATOM 812 O O . LYS A 1 98 ? -17.843 -10.190 16.053 1.00 93.94 98 LYS A O 1
ATOM 817 N N . THR A 1 99 ? -15.656 -9.766 16.365 1.00 93.56 99 THR A N 1
ATOM 818 C CA . THR A 1 99 ? -15.788 -9.368 17.778 1.00 93.56 99 THR A CA 1
ATOM 819 C C . THR A 1 99 ? -15.548 -7.887 18.037 1.00 93.56 99 THR A C 1
ATOM 821 O O . THR A 1 99 ? -15.986 -7.388 19.070 1.00 93.56 99 THR A O 1
ATOM 824 N N . GLU A 1 100 ? -14.819 -7.200 17.153 1.00 89.25 100 GLU A N 1
ATOM 825 C CA . GLU A 1 100 ? -14.213 -5.884 17.399 1.00 89.25 100 GLU A CA 1
ATOM 826 C C . GLU A 1 100 ? -13.428 -5.815 18.738 1.00 89.25 100 GLU A C 1
ATOM 828 O O . GLU A 1 100 ? -13.176 -4.736 19.278 1.00 89.25 100 GLU A O 1
ATOM 833 N N . ASP A 1 101 ? -12.984 -6.956 19.291 1.00 92.38 101 ASP A N 1
ATOM 834 C CA . ASP A 1 101 ? -12.198 -6.992 20.528 1.00 92.38 101 ASP A CA 1
ATOM 835 C C . ASP A 1 101 ? -10.736 -6.648 20.237 1.00 92.38 101 ASP A C 1
ATOM 837 O O . ASP A 1 101 ? -9.888 -7.497 19.944 1.00 92.38 101 ASP A O 1
ATOM 841 N N . HIS A 1 102 ? -10.422 -5.362 20.345 1.00 92.12 102 HIS A N 1
ATOM 842 C CA . HIS A 1 102 ? -9.079 -4.862 20.094 1.00 92.12 102 HIS A CA 1
ATOM 843 C C . HIS A 1 102 ? -8.023 -5.500 21.013 1.00 92.12 102 HIS A C 1
ATOM 845 O O . HIS A 1 102 ? -6.892 -5.707 20.581 1.00 92.12 102 HIS A O 1
ATOM 851 N N . GLN A 1 103 ? -8.342 -5.785 22.285 1.00 93.44 103 GLN A N 1
ATOM 852 C CA . GLN A 1 103 ? -7.355 -6.310 23.237 1.00 93.44 103 GLN A CA 1
ATOM 853 C C . GLN A 1 103 ? -6.997 -7.761 22.935 1.00 93.44 103 GLN A C 1
ATOM 855 O O . GLN A 1 103 ? -5.819 -8.121 23.016 1.00 93.44 103 GLN A O 1
ATOM 860 N N . ALA A 1 104 ? -7.990 -8.578 22.584 1.00 94.44 104 ALA A N 1
ATOM 861 C CA . ALA A 1 104 ? -7.753 -9.945 22.144 1.00 94.44 104 ALA A CA 1
ATOM 862 C C . ALA A 1 104 ? -6.893 -9.957 20.874 1.00 94.44 104 ALA A C 1
ATOM 864 O O . ALA A 1 104 ? -5.843 -10.598 20.845 1.00 94.44 104 ALA A O 1
ATOM 865 N N . VAL A 1 105 ? -7.263 -9.158 19.870 1.00 95.62 105 VAL A N 1
ATOM 866 C CA . VAL A 1 105 ? -6.580 -9.135 18.566 1.00 95.62 105 VAL A CA 1
ATOM 867 C C . VAL A 1 105 ? -5.135 -8.638 18.681 1.00 95.62 105 VAL A C 1
ATOM 869 O O . VAL A 1 105 ? -4.249 -9.199 18.040 1.00 95.62 105 VAL A O 1
A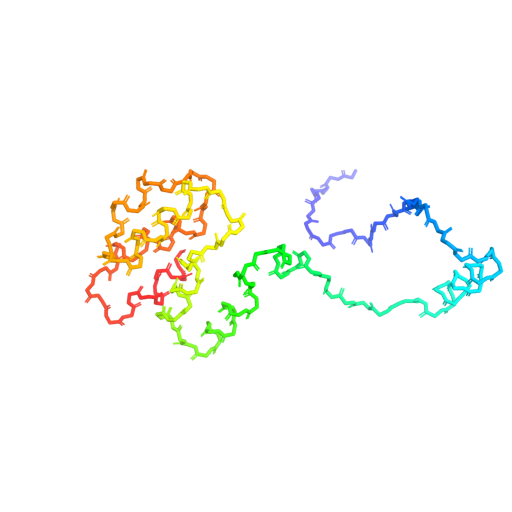TOM 872 N N . ILE A 1 106 ? -4.849 -7.657 19.548 1.00 95.56 106 ILE A N 1
ATOM 873 C CA . ILE A 1 106 ? -3.470 -7.201 19.818 1.00 95.56 106 ILE A CA 1
ATOM 874 C C . ILE A 1 106 ? -2.581 -8.343 20.330 1.00 95.56 106 ILE A C 1
ATOM 876 O O . ILE A 1 106 ? -1.398 -8.375 20.004 1.00 95.56 106 ILE A O 1
ATOM 880 N N . LYS A 1 107 ? -3.125 -9.270 21.130 1.00 95.62 107 LYS A N 1
ATOM 881 C CA . LYS A 1 107 ? -2.372 -10.426 21.649 1.00 95.62 107 LYS A CA 1
ATOM 882 C C . LYS A 1 107 ? -2.174 -11.519 20.598 1.00 95.62 107 LYS A C 1
ATOM 884 O O . LYS A 1 107 ? -1.254 -12.316 20.735 1.00 95.62 107 LYS A O 1
ATOM 889 N N . MET A 1 108 ? -3.045 -11.568 19.591 1.00 95.56 108 MET A N 1
ATOM 890 C CA . MET A 1 108 ? -2.996 -12.553 18.508 1.00 95.56 108 MET A CA 1
ATOM 891 C C . MET A 1 108 ? -2.060 -12.126 17.374 1.00 95.56 108 MET A C 1
ATOM 893 O O . MET A 1 108 ? -1.436 -12.975 16.747 1.00 95.56 108 MET A O 1
ATOM 897 N N . LEU A 1 109 ? -1.967 -10.821 17.092 1.00 94.75 109 LEU A N 1
ATOM 898 C CA . LEU A 1 109 ? -1.146 -10.307 16.000 1.00 94.75 109 LEU A CA 1
ATOM 899 C C . LEU A 1 109 ? 0.360 -10.429 16.295 1.00 94.75 109 LEU A C 1
ATOM 901 O O . LEU A 1 109 ? 0.813 -10.051 17.379 1.00 94.75 109 LEU A O 1
ATOM 905 N N . PRO A 1 110 ? 1.172 -10.847 15.307 1.00 94.50 110 PRO A N 1
ATOM 906 C CA . PRO A 1 110 ? 2.624 -10.833 15.429 1.00 94.50 110 PRO A CA 1
ATOM 907 C C . PRO A 1 110 ? 3.194 -9.428 15.655 1.00 94.50 110 PRO A C 1
ATOM 909 O O . PRO A 1 110 ? 2.730 -8.444 15.077 1.00 94.50 110 PRO A O 1
ATOM 912 N N . SER A 1 111 ? 4.295 -9.335 16.406 1.00 93.19 111 SER A N 1
ATOM 913 C CA . SER A 1 111 ? 4.943 -8.060 16.759 1.00 93.19 111 SER A CA 1
ATOM 914 C C . SER A 1 111 ? 5.436 -7.241 15.560 1.00 93.19 111 SER A C 1
ATOM 916 O O . SER A 1 111 ? 5.594 -6.029 15.674 1.00 93.19 111 SER A O 1
ATOM 918 N N . HIS A 1 112 ? 5.668 -7.858 14.402 1.00 91.88 112 HIS A N 1
ATOM 919 C CA . HIS A 1 112 ? 6.099 -7.155 13.192 1.00 91.88 112 HIS A CA 1
ATOM 920 C C . HIS A 1 112 ? 4.943 -6.459 12.442 1.00 91.88 112 HIS A C 1
ATOM 922 O O . HIS A 1 112 ? 5.198 -5.658 11.546 1.00 91.88 112 HIS A O 1
ATOM 928 N N . ARG A 1 113 ? 3.676 -6.701 12.812 1.00 93.06 113 ARG A N 1
ATOM 929 C CA . ARG A 1 113 ? 2.485 -6.059 12.219 1.00 93.06 113 ARG A CA 1
ATOM 930 C C . ARG A 1 113 ? 2.165 -4.726 12.891 1.00 93.06 113 ARG A C 1
ATOM 932 O O . ARG A 1 113 ? 1.120 -4.534 13.507 1.00 93.06 113 ARG A O 1
ATOM 939 N N . GLN A 1 114 ? 3.122 -3.803 12.818 1.00 93.62 114 GLN A N 1
ATOM 940 C CA . GLN A 1 114 ? 3.066 -2.542 13.560 1.00 93.62 114 GLN A CA 1
ATOM 941 C C . GLN A 1 114 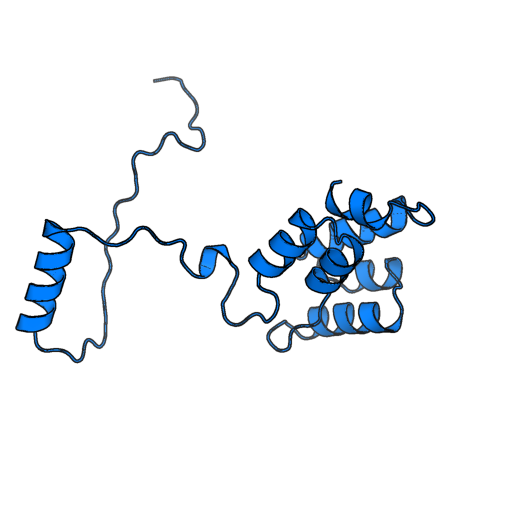? 1.879 -1.664 13.160 1.00 93.62 114 GLN A C 1
ATOM 943 O O . GLN A 1 114 ? 1.252 -1.092 14.042 1.00 93.62 114 GLN A O 1
ATOM 948 N N . THR A 1 115 ? 1.521 -1.588 11.877 1.00 92.25 115 THR A N 1
ATOM 949 C CA . THR A 1 115 ? 0.388 -0.769 11.419 1.00 92.25 115 THR A CA 1
ATOM 950 C C . THR A 1 115 ? -0.913 -1.183 12.102 1.00 92.25 115 THR A C 1
ATOM 952 O O . THR A 1 115 ? -1.563 -0.357 12.739 1.00 92.25 115 THR A O 1
ATOM 955 N N . GLU A 1 116 ? -1.264 -2.467 12.045 1.00 94.06 116 GLU A N 1
ATOM 956 C CA . GLU A 1 116 ? -2.457 -3.001 12.699 1.00 94.06 116 GLU A CA 1
ATOM 957 C C . GLU A 1 116 ? -2.392 -2.835 14.223 1.00 94.06 116 GLU A C 1
ATOM 959 O O . GLU A 1 116 ? -3.354 -2.384 14.847 1.00 94.06 116 GLU A O 1
ATOM 964 N N . LEU A 1 117 ? -1.238 -3.136 14.831 1.00 95.88 117 LEU A N 1
ATOM 965 C CA . LEU A 1 117 ? -1.049 -3.013 16.276 1.00 95.88 117 LEU A CA 1
ATOM 966 C C . LEU A 1 117 ? -1.228 -1.574 16.774 1.00 95.88 117 LEU A C 1
ATOM 968 O O . LEU A 1 117 ? -1.852 -1.375 17.816 1.00 95.88 117 LEU A O 1
ATOM 972 N N . GLN A 1 118 ? -0.689 -0.574 16.071 1.00 95.69 118 GLN A N 1
ATOM 973 C CA . GLN A 1 118 ? -0.822 0.829 16.478 1.00 95.69 118 GLN A CA 1
ATOM 974 C C . GLN A 1 118 ? -2.262 1.318 16.330 1.00 95.69 118 GLN A C 1
ATOM 976 O O . GLN A 1 118 ? -2.782 1.932 17.262 1.00 95.69 118 GLN A O 1
ATOM 981 N N . VAL A 1 119 ? -2.941 0.957 15.237 1.00 95.62 119 VAL A N 1
ATOM 982 C CA . VAL A 1 119 ? -4.357 1.295 15.043 1.00 95.62 119 VAL A CA 1
ATOM 983 C C . VAL A 1 119 ? -5.209 0.714 16.171 1.00 95.62 119 VAL A C 1
ATOM 985 O O . VAL A 1 119 ? -5.950 1.448 16.821 1.00 95.62 119 VAL A O 1
ATOM 988 N N . LEU A 1 120 ? -5.064 -0.577 16.486 1.00 95.75 120 LEU A N 1
ATOM 989 C CA . LEU A 1 120 ? -5.831 -1.221 17.560 1.00 95.75 120 LEU A CA 1
ATOM 990 C C . LEU A 1 120 ? -5.536 -0.622 18.944 1.00 95.75 120 LEU A C 1
ATOM 992 O O . LEU A 1 120 ? -6.449 -0.435 19.754 1.00 95.75 120 LEU A O 1
ATOM 996 N N . LYS A 1 121 ? -4.271 -0.288 19.227 1.00 95.44 121 LYS A N 1
ATOM 997 C CA . LYS A 1 121 ? -3.889 0.421 20.459 1.00 95.44 121 LYS A CA 1
ATOM 998 C C . LYS A 1 121 ? -4.537 1.804 20.527 1.00 95.44 121 LYS A C 1
ATOM 1000 O O . LYS A 1 121 ? -5.050 2.173 21.583 1.00 95.44 121 LYS A O 1
ATOM 1005 N N . GLY A 1 122 ? -4.566 2.533 19.413 1.00 95.50 122 GLY A N 1
ATOM 1006 C CA . GLY A 1 122 ? -5.258 3.812 19.282 1.00 95.50 122 GLY A CA 1
ATOM 1007 C C . GLY A 1 122 ? -6.758 3.688 19.554 1.00 95.50 122 GLY A C 1
ATOM 1008 O O . GLY A 1 122 ? -7.294 4.426 20.378 1.00 95.50 122 GLY A O 1
ATOM 1009 N N . LEU A 1 123 ? -7.430 2.702 18.952 1.00 95.06 123 LEU A N 1
ATOM 1010 C CA . LEU A 1 123 ? -8.860 2.457 19.179 1.00 95.06 123 LEU A CA 1
ATOM 1011 C C . LEU A 1 123 ? -9.164 2.145 20.651 1.00 95.06 123 LEU A C 1
ATOM 1013 O O . LEU A 1 123 ? -10.155 2.622 21.195 1.00 95.06 123 LEU A O 1
ATOM 1017 N N . ASN A 1 124 ? -8.296 1.385 21.326 1.00 93.88 124 ASN A N 1
ATOM 1018 C CA . ASN A 1 124 ? -8.415 1.150 22.766 1.00 93.88 124 ASN A CA 1
ATOM 1019 C C . ASN A 1 124 ? -8.230 2.423 23.592 1.00 93.88 124 ASN A C 1
ATOM 1021 O O . ASN A 1 124 ? -8.971 2.647 24.547 1.00 93.88 124 ASN A O 1
ATOM 1025 N N . ARG A 1 125 ? -7.253 3.257 23.230 1.00 94.50 125 ARG A N 1
ATOM 1026 C CA . ARG A 1 125 ? -6.943 4.500 23.942 1.00 94.50 125 ARG A CA 1
ATOM 1027 C C . ARG A 1 125 ? -8.071 5.527 23.844 1.00 94.50 125 ARG A C 1
ATOM 1029 O O . ARG A 1 125 ? -8.342 6.218 24.819 1.00 94.50 125 ARG A O 1
ATOM 1036 N N . TYR A 1 126 ? -8.707 5.630 22.681 1.00 94.62 126 TYR A N 1
ATOM 1037 C CA . TYR A 1 126 ? -9.734 6.634 22.383 1.00 94.62 126 TYR A CA 1
ATOM 1038 C C . TYR A 1 126 ? -11.162 6.077 22.434 1.00 94.62 126 TYR A C 1
ATOM 1040 O O . TYR A 1 126 ? -12.091 6.698 21.914 1.00 94.62 126 TYR A O 1
ATOM 1048 N N . LYS A 1 127 ? -11.345 4.903 23.049 1.00 91.81 127 LYS A N 1
ATOM 1049 C CA . LYS A 1 127 ? -12.639 4.226 23.142 1.00 91.81 127 LYS A CA 1
ATOM 1050 C C . LYS A 1 127 ? -13.705 5.155 23.731 1.00 91.81 127 LYS A C 1
ATOM 1052 O O . LYS A 1 127 ? -13.516 5.732 24.796 1.00 91.81 127 LYS A O 1
ATOM 1057 N N . GLY A 1 128 ? -14.836 5.270 23.034 1.00 90.06 128 GLY A N 1
ATOM 1058 C CA . GLY A 1 128 ? -15.974 6.102 23.444 1.00 90.06 128 GLY A CA 1
ATOM 1059 C C . GLY A 1 128 ? -15.950 7.545 22.930 1.00 90.06 128 GLY A C 1
ATOM 1060 O O . GLY A 1 128 ? -16.916 8.268 23.150 1.00 90.06 128 GLY A O 1
ATOM 1061 N N . LEU A 1 129 ? -14.898 7.969 22.222 1.00 93.94 129 LEU A N 1
ATOM 1062 C CA . LEU A 1 129 ? -14.883 9.266 21.544 1.00 93.94 129 LEU A CA 1
ATOM 1063 C C . LEU A 1 129 ? -15.553 9.183 20.164 1.00 93.94 129 LEU A C 1
ATOM 1065 O O . LEU A 1 129 ? -15.365 8.215 19.428 1.00 93.94 129 LEU A O 1
ATOM 1069 N N . ASN A 1 130 ? -16.273 10.239 19.774 1.00 90.88 130 ASN A N 1
ATOM 1070 C CA . ASN A 1 130 ? -16.906 10.334 18.450 1.00 90.88 130 ASN A CA 1
ATOM 1071 C C . ASN A 1 130 ? -15.883 10.314 17.298 1.00 90.88 130 ASN A C 1
ATOM 1073 O O . ASN A 1 130 ? -16.187 9.844 16.206 1.00 90.88 130 ASN A O 1
ATOM 1077 N N . ASP A 1 131 ? -14.662 10.790 17.553 1.00 93.31 131 ASP A N 1
ATOM 1078 C CA . ASP A 1 131 ? -13.538 10.849 16.613 1.00 93.31 131 ASP A CA 1
ATOM 1079 C C . ASP A 1 131 ? -12.490 9.745 16.861 1.00 93.31 131 ASP A C 1
ATOM 1081 O O . ASP A 1 131 ? -11.347 9.844 16.413 1.00 93.31 131 ASP A O 1
ATOM 1085 N N . MET A 1 132 ? -12.865 8.663 17.557 1.00 94.81 132 MET A N 1
ATOM 1086 C CA . MET A 1 132 ? -11.962 7.563 17.926 1.00 94.81 132 MET A CA 1
ATOM 1087 C C . MET A 1 132 ? -11.162 7.009 16.738 1.00 94.81 132 MET A C 1
ATOM 1089 O O . MET A 1 132 ? -9.955 6.821 16.855 1.00 94.81 132 MET A O 1
ATOM 1093 N N . TYR A 1 133 ? -11.815 6.743 15.601 1.00 95.69 133 TYR A N 1
ATOM 1094 C CA . TYR A 1 133 ? -11.160 6.163 14.419 1.00 95.69 133 TYR A CA 1
ATOM 1095 C C . TYR A 1 133 ? -10.152 7.118 13.772 1.00 95.69 133 TYR A C 1
ATOM 1097 O O . TYR A 1 133 ? -9.113 6.676 13.291 1.00 95.69 133 TYR A O 1
ATOM 1105 N N . GLU A 1 134 ? -10.445 8.419 13.780 1.00 96.62 134 GLU A N 1
ATOM 1106 C CA . GLU A 1 134 ? -9.530 9.450 13.287 1.00 96.62 134 GLU A CA 1
ATOM 1107 C C . GLU A 1 134 ? -8.284 9.508 14.168 1.00 96.62 134 GLU A C 1
ATOM 1109 O O . GLU A 1 134 ? -7.163 9.352 13.688 1.00 96.62 134 GLU A O 1
ATOM 1114 N N . LYS A 1 135 ? -8.489 9.626 15.484 1.00 94.94 135 LYS A N 1
ATOM 1115 C CA . LYS A 1 135 ? -7.398 9.658 16.461 1.00 94.94 135 LYS A CA 1
ATOM 1116 C C . LYS A 1 135 ? -6.569 8.379 16.463 1.00 94.94 135 LYS A C 1
ATOM 1118 O O . LYS A 1 135 ? -5.364 8.449 16.651 1.00 94.94 135 LYS A O 1
ATOM 1123 N N . ALA A 1 136 ? -7.183 7.219 16.239 1.00 94.62 136 ALA A N 1
ATOM 1124 C CA . ALA A 1 136 ? -6.468 5.949 16.172 1.00 94.62 136 ALA A CA 1
ATOM 1125 C C . ALA A 1 136 ? -5.557 5.827 14.939 1.00 94.62 136 ALA A C 1
ATOM 1127 O O . ALA A 1 136 ? -4.534 5.154 15.020 1.00 94.62 136 ALA A O 1
ATOM 1128 N N . LEU A 1 137 ? -5.916 6.459 13.816 1.00 92.38 137 LEU A N 1
ATOM 1129 C CA . LEU A 1 137 ? -5.113 6.461 12.586 1.00 92.38 137 LEU A CA 1
ATOM 1130 C C . LEU A 1 137 ? -4.017 7.533 12.578 1.00 92.38 137 LEU A C 1
ATOM 1132 O O . LEU A 1 137 ? -3.002 7.348 11.915 1.00 92.38 137 LEU A O 1
ATOM 1136 N N . MET A 1 138 ? -4.240 8.652 13.270 1.00 86.75 138 MET A N 1
ATOM 1137 C CA . MET A 1 138 ? -3.364 9.834 13.246 1.00 86.75 138 MET A CA 1
ATOM 1138 C C . MET A 1 138 ? -2.379 9.911 14.426 1.00 86.75 138 MET A C 1
ATOM 1140 O O . MET A 1 138 ? -1.701 10.926 14.578 1.00 86.75 138 MET A O 1
ATOM 1144 N N . ASN A 1 139 ? -2.342 8.889 15.287 1.00 66.75 139 ASN A N 1
ATOM 1145 C CA . ASN A 1 139 ? -1.542 8.864 16.517 1.00 66.75 139 ASN A CA 1
ATOM 1146 C C . ASN A 1 139 ? -0.179 8.186 16.352 1.00 66.75 139 ASN A C 1
ATOM 1148 O O . ASN A 1 139 ? -0.073 7.233 15.552 1.00 66.75 139 ASN A O 1
#